Protein AF-A0A1B6KTE9-F1 (afdb_monomer_lite)

Organism: NCBI:txid36148

Radius of gyration: 43.21 Å; chains: 1; bounding box: 85×42×112 Å

Foldseek 3Di:
DVVVVVVVVVVVVVVVVVVVVVVVVVVVVVVVVVVVVVVVVVVVVVVVVVVVVVVVVVVVVVVVVVVVVVVVVVVVVVVVDVVVDPPPPLVVVLVVLVVCCVVVHPVLVSLLVNCVSVVPDPVVSVVSNVVVVVVCVVVVVVD

pLDDT: mean 87.5, std 11.31, range [41.16, 97.19]

Sequence (143 aa):
EDARHQQELAQLTDQWTYQRKELETTSRLAVKAVESGSSSSDMLRRQVQALTLQLTELQSNKCEACDHQRAVARERLRSITSKYSQDCTEMEYLRNILYEYMMGKEPMVLARVLCALVKFDENQTRDIVLKEKQKVTVFGQFL

Secondary structure (DSSP, 8-state):
-HHHHHHHHHHHHHHHHHHHHHHHHHHHHHHHHHHHHHHHHHHHHHHHHHHHHHHHHHHHHHHHHHHHHHHHHHHHHHHHHHHT-TT-HHHHHHHHHHHHHHTTSSHHHHHHHHHHHTT--HHHHHHHHHHHHHHHHHHTT--

InterPro domains:
  IPR000237 GRIP domain [PF01465] (90-128)
  IPR000237 GRIP domain [PS50913] (84-131)
  IPR000237 GRIP domain [SM00755] (87-131)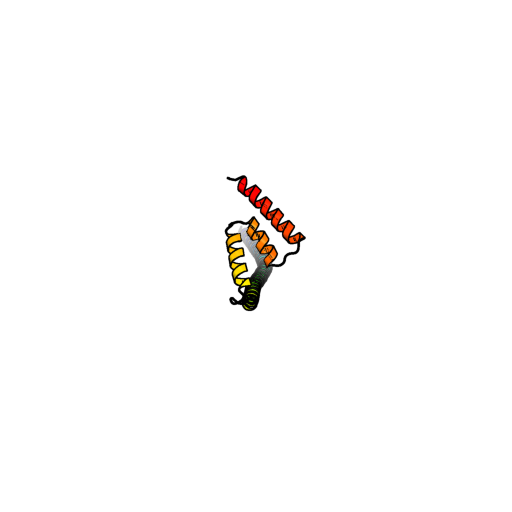

Structure (mmCIF, N/CA/C/O backbone):
data_AF-A0A1B6KTE9-F1
#
_entry.id   AF-A0A1B6KTE9-F1
#
loop_
_atom_site.group_PDB
_atom_site.id
_atom_site.type_symbol
_atom_site.label_atom_id
_atom_site.label_alt_id
_atom_site.label_comp_id
_atom_site.label_asym_id
_atom_site.label_entity_id
_atom_site.label_seq_id
_atom_site.pdbx_PDB_ins_code
_atom_site.Cartn_x
_atom_site.Cartn_y
_atom_site.Cartn_z
_atom_site.occupancy
_atom_site.B_iso_or_equiv
_atom_site.auth_seq_id
_atom_site.auth_comp_id
_atom_site.auth_asym_id
_atom_site.auth_atom_id
_atom_site.pdbx_PDB_model_num
ATOM 1 N N . GLU A 1 1 ? -56.134 11.415 84.400 1.00 62.78 1 GLU A N 1
ATOM 2 C CA . GLU A 1 1 ? -55.305 11.910 83.277 1.00 62.78 1 GLU A CA 1
ATOM 3 C C . GLU A 1 1 ? -54.270 10.869 82.850 1.00 62.78 1 GLU A C 1
ATOM 5 O O . GLU A 1 1 ? -54.106 10.669 81.654 1.00 62.78 1 GLU A O 1
ATOM 10 N N . ASP A 1 2 ? -53.726 10.081 83.785 1.00 74.69 2 ASP A N 1
ATOM 11 C CA . ASP A 1 2 ? -52.780 8.981 83.510 1.00 74.69 2 ASP A CA 1
ATOM 12 C C . ASP A 1 2 ? -53.207 7.956 82.452 1.00 74.69 2 ASP A C 1
ATOM 14 O O . ASP A 1 2 ? -52.400 7.590 81.605 1.00 74.69 2 ASP A O 1
ATOM 18 N N . ALA A 1 3 ? -54.468 7.509 82.441 1.00 79.06 3 ALA A N 1
ATOM 19 C CA . ALA A 1 3 ? -54.921 6.514 81.462 1.00 79.06 3 ALA A CA 1
ATOM 20 C C . ALA A 1 3 ? -54.857 7.027 80.008 1.00 79.06 3 ALA A C 1
ATOM 22 O O . ALA A 1 3 ? -54.590 6.251 79.094 1.00 79.06 3 ALA A O 1
ATOM 23 N N . ARG A 1 4 ? -55.056 8.338 79.789 1.00 80.81 4 ARG A N 1
ATOM 24 C CA . ARG A 1 4 ? -54.924 8.946 78.453 1.00 80.81 4 ARG A CA 1
ATOM 25 C C . ARG A 1 4 ? -53.458 9.080 78.058 1.00 80.81 4 ARG A C 1
ATOM 27 O O . ARG A 1 4 ? -53.102 8.691 76.955 1.00 80.81 4 ARG A O 1
ATOM 34 N N . HIS A 1 5 ? -52.607 9.516 78.985 1.00 82.81 5 HIS A N 1
ATOM 35 C CA . HIS A 1 5 ? -51.160 9.573 78.767 1.00 82.81 5 HIS A CA 1
ATOM 36 C C . HIS A 1 5 ? -50.556 8.193 78.470 1.00 82.81 5 HIS A C 1
ATOM 38 O O . HIS A 1 5 ? -49.735 8.059 77.569 1.00 82.81 5 HIS A O 1
ATOM 44 N N . GLN A 1 6 ? -50.984 7.141 79.172 1.00 84.38 6 GLN A N 1
ATOM 45 C CA . GLN A 1 6 ? -50.552 5.769 78.884 1.00 84.38 6 GLN A CA 1
ATOM 46 C C . GLN A 1 6 ? -51.004 5.299 77.500 1.00 84.38 6 GLN A C 1
ATOM 48 O O . GLN A 1 6 ? -50.242 4.642 76.791 1.00 84.38 6 GLN A O 1
ATOM 53 N N . GLN A 1 7 ? -52.223 5.658 77.096 1.00 89.69 7 GLN A N 1
ATOM 54 C CA . GLN A 1 7 ? -52.739 5.336 75.771 1.00 89.69 7 GLN A CA 1
ATOM 55 C C . GLN A 1 7 ? -51.978 6.078 74.661 1.00 89.69 7 GLN A C 1
ATOM 57 O O . GLN A 1 7 ? -51.676 5.481 73.631 1.00 89.69 7 GLN A O 1
ATOM 62 N N . GLU A 1 8 ? -51.614 7.342 74.876 1.00 90.56 8 GLU A N 1
ATOM 63 C CA . GLU A 1 8 ? -50.778 8.120 73.953 1.00 90.56 8 GLU A CA 1
ATOM 64 C C . GLU A 1 8 ? -49.367 7.531 73.822 1.00 90.56 8 GLU A C 1
ATOM 66 O O . GLU A 1 8 ? -48.862 7.377 72.711 1.00 90.56 8 GLU A O 1
ATOM 71 N N . LEU A 1 9 ? -48.749 7.118 74.934 1.00 89.19 9 LEU A N 1
ATOM 72 C CA . LEU A 1 9 ? -47.447 6.443 74.918 1.00 89.19 9 LEU A CA 1
ATOM 73 C C . LEU A 1 9 ? -47.499 5.105 74.168 1.00 89.19 9 LEU A C 1
ATOM 75 O O . LEU A 1 9 ? -46.582 4.792 73.404 1.00 89.19 9 LEU A O 1
ATOM 79 N N . ALA A 1 10 ? -48.573 4.331 74.346 1.00 91.12 10 ALA A N 1
ATOM 80 C CA . ALA A 1 10 ? -48.780 3.086 73.613 1.00 91.12 10 ALA A CA 1
ATOM 81 C C . ALA A 1 10 ? -48.921 3.341 72.102 1.00 91.12 10 ALA A C 1
ATOM 83 O O . ALA A 1 10 ? -48.234 2.701 71.308 1.00 91.12 10 ALA A O 1
ATOM 84 N N . GLN A 1 11 ? -49.718 4.338 71.704 1.00 93.44 11 GLN A N 1
ATOM 85 C CA . GLN A 1 11 ? -49.886 4.712 70.294 1.00 93.44 11 GLN A CA 1
ATOM 86 C C . GLN A 1 11 ? -48.583 5.200 69.652 1.00 93.44 11 GLN A C 1
ATOM 88 O O . GLN A 1 11 ? -48.276 4.821 68.523 1.00 93.44 11 GLN A O 1
ATOM 93 N N . LEU A 1 12 ? -47.790 6.005 70.365 1.00 93.19 12 LEU A N 1
ATOM 94 C CA . LEU A 1 12 ? -46.484 6.461 69.883 1.00 93.19 12 LEU A CA 1
ATOM 95 C C . LEU A 1 12 ? -45.494 5.300 69.736 1.00 93.19 12 LEU A C 1
ATOM 97 O O . LEU A 1 12 ? -44.718 5.266 68.781 1.00 93.19 12 LEU A O 1
ATOM 101 N N . THR A 1 13 ? -45.544 4.325 70.645 1.00 93.75 13 THR A N 1
ATOM 102 C CA . THR A 1 13 ? -44.711 3.118 70.569 1.00 93.75 13 THR A CA 1
ATOM 103 C C . THR A 1 13 ? -45.089 2.269 69.353 1.00 93.75 13 THR A C 1
ATOM 105 O O . THR A 1 13 ? -44.214 1.851 68.590 1.00 93.75 13 THR A O 1
ATOM 108 N N . ASP A 1 14 ? -46.383 2.074 69.105 1.00 95.12 14 ASP A N 1
ATOM 109 C CA . ASP A 1 14 ? -46.876 1.353 67.927 1.00 95.12 14 ASP A CA 1
ATOM 110 C C . ASP A 1 14 ? -46.526 2.085 66.627 1.00 95.12 14 ASP A C 1
ATOM 112 O O . ASP A 1 14 ? -46.041 1.475 65.672 1.00 95.12 14 ASP A O 1
ATOM 116 N N . GLN A 1 15 ? -46.678 3.410 66.599 1.00 94.88 15 GLN A N 1
ATOM 117 C CA . GLN A 1 15 ? -46.324 4.214 65.433 1.00 94.88 15 GLN A CA 1
ATOM 118 C C . GLN A 1 15 ? -44.822 4.146 65.133 1.00 94.88 15 GLN A C 1
ATOM 120 O O . GLN A 1 15 ? -44.420 3.973 63.982 1.00 94.88 15 GLN A O 1
ATOM 125 N N . TRP A 1 16 ? -43.981 4.235 66.161 1.00 92.94 16 TRP A N 1
ATOM 126 C CA . TRP A 1 16 ? -42.535 4.160 66.001 1.00 92.94 16 TRP A CA 1
ATOM 127 C C . TRP A 1 16 ? -42.062 2.761 65.583 1.00 92.94 16 TRP A C 1
ATOM 129 O O . TRP A 1 16 ? -41.186 2.631 64.725 1.00 92.94 16 TRP A O 1
ATOM 139 N N . THR A 1 17 ? -42.662 1.698 66.128 1.00 93.81 17 THR A N 1
ATOM 140 C CA . THR A 1 17 ? -42.349 0.324 65.700 1.00 93.81 17 THR A CA 1
ATOM 141 C C . THR A 1 17 ? -42.810 0.050 64.270 1.00 93.81 17 THR A C 1
ATOM 143 O O . THR A 1 17 ? -42.090 -0.616 63.521 1.00 93.81 17 THR A O 1
ATOM 146 N N . TYR A 1 18 ? -43.956 0.600 63.863 1.00 96.19 18 TYR A N 1
ATOM 147 C CA . TYR A 1 18 ? -44.433 0.545 62.484 1.00 96.19 18 TYR A CA 1
ATOM 148 C C . TYR A 1 18 ? -43.466 1.254 61.532 1.00 96.19 18 TYR A C 1
ATOM 150 O O . TYR A 1 18 ? -42.992 0.649 60.571 1.00 96.19 18 TYR A O 1
ATOM 158 N N . GLN A 1 19 ? -43.095 2.500 61.842 1.00 94.81 19 GLN A N 1
ATOM 159 C CA . GLN A 1 19 ? -42.148 3.272 61.034 1.00 94.81 19 GLN A CA 1
ATOM 160 C C . GLN A 1 19 ? -40.794 2.575 60.90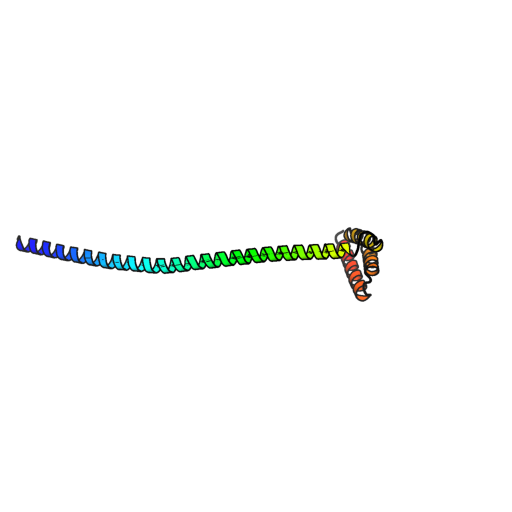9 1.00 94.81 19 GLN A C 1
ATOM 162 O O . GLN A 1 19 ? -40.227 2.522 59.822 1.00 94.81 19 GLN A O 1
ATOM 167 N N . ARG A 1 20 ? -40.287 1.988 61.997 1.00 94.94 20 ARG A N 1
ATOM 168 C CA . ARG A 1 20 ? -39.039 1.221 61.969 1.00 94.94 20 ARG A CA 1
ATOM 169 C C . ARG A 1 20 ? -39.121 0.029 61.016 1.00 94.94 20 ARG A C 1
ATOM 171 O O . ARG A 1 20 ? -38.197 -0.161 60.230 1.00 94.94 20 ARG A O 1
ATOM 178 N N . LYS A 1 21 ? -40.208 -0.750 61.068 1.00 95.31 21 LYS A N 1
ATOM 179 C CA . LYS A 1 21 ? -40.411 -1.889 60.157 1.00 95.31 21 LYS A CA 1
ATOM 180 C C . LYS A 1 21 ? -40.498 -1.431 58.703 1.00 95.31 21 LYS A C 1
ATOM 182 O O . LYS A 1 21 ? -39.878 -2.044 57.840 1.00 95.31 21 LYS A O 1
ATOM 187 N N . GLU A 1 22 ? -41.203 -0.337 58.432 1.00 94.25 22 GLU A N 1
ATOM 188 C CA . GLU A 1 22 ? -41.312 0.218 57.080 1.00 94.25 22 GLU A CA 1
ATOM 189 C C . GLU A 1 22 ? -39.942 0.674 56.545 1.00 94.25 22 GLU A C 1
ATOM 191 O O . GLU A 1 22 ? -39.537 0.299 55.442 1.00 94.25 22 GLU A O 1
ATOM 196 N N . LEU A 1 23 ? -39.161 1.395 57.357 1.00 94.19 23 LEU A N 1
ATOM 197 C CA . LEU A 1 23 ? -37.787 1.773 57.008 1.00 94.19 23 LEU A CA 1
ATOM 198 C C . LEU A 1 23 ? -36.890 0.553 56.759 1.00 94.19 23 LEU A C 1
ATOM 200 O O . LEU A 1 23 ? -36.073 0.553 55.840 1.00 94.19 23 LEU A O 1
ATOM 204 N N . GLU A 1 24 ? -37.041 -0.505 57.550 1.00 95.56 24 GLU A N 1
ATOM 205 C CA . GLU A 1 24 ? -36.260 -1.729 57.386 1.00 95.56 24 GLU A CA 1
ATOM 206 C C . GLU A 1 24 ? -36.629 -2.469 56.088 1.00 95.56 24 GLU A C 1
ATOM 208 O O . GLU A 1 24 ? -35.749 -2.928 55.356 1.00 95.56 24 GLU A O 1
ATOM 213 N N . THR A 1 25 ? -37.920 -2.521 55.737 1.00 94.19 25 THR A N 1
ATOM 214 C CA . THR A 1 25 ? -38.374 -3.126 54.472 1.00 94.19 25 THR A CA 1
ATOM 215 C C . THR A 1 25 ? -37.913 -2.341 53.245 1.00 94.19 25 THR A C 1
ATOM 217 O O . THR A 1 25 ? -37.406 -2.945 52.295 1.00 94.19 25 THR A O 1
ATOM 220 N N . THR A 1 26 ? -38.021 -1.011 53.274 1.00 93.44 26 THR A N 1
ATOM 221 C CA . THR A 1 26 ? -37.573 -0.132 52.182 1.00 93.44 26 THR A CA 1
ATOM 222 C C . THR A 1 26 ? -36.055 -0.184 52.006 1.00 93.44 26 THR A C 1
ATOM 224 O O . THR A 1 26 ? -35.580 -0.361 50.882 1.00 93.44 26 THR A O 1
ATOM 227 N N . SER A 1 27 ? -35.289 -0.152 53.103 1.00 94.25 27 SER A N 1
ATOM 228 C CA . SER A 1 27 ? -33.831 -0.335 53.090 1.00 94.25 27 SER A CA 1
ATOM 229 C C . SER A 1 27 ? -33.431 -1.678 52.465 1.00 94.25 27 SER A C 1
ATOM 231 O O . SER A 1 27 ? -32.595 -1.727 51.560 1.00 94.25 27 SER A O 1
ATOM 233 N N . ARG A 1 28 ? -34.098 -2.776 52.851 1.00 94.75 28 ARG A N 1
ATOM 234 C CA . ARG A 1 28 ? -33.822 -4.113 52.301 1.00 94.75 28 ARG A CA 1
ATOM 235 C C . ARG A 1 28 ? -34.094 -4.206 50.797 1.00 94.75 28 ARG A C 1
ATOM 237 O O . ARG A 1 28 ? -33.342 -4.861 50.076 1.00 94.75 28 ARG A O 1
ATOM 244 N N . LEU A 1 29 ? -35.162 -3.570 50.313 1.00 91.94 29 LEU A N 1
ATOM 245 C CA . LEU A 1 29 ? -35.475 -3.520 48.880 1.00 91.94 29 LEU A CA 1
ATOM 246 C C . LEU A 1 29 ? -34.428 -2.715 48.100 1.00 91.94 29 LEU A C 1
ATOM 248 O O . LEU A 1 29 ? -34.005 -3.157 47.030 1.00 91.94 29 LEU A O 1
ATOM 252 N N . ALA A 1 30 ? -33.967 -1.588 48.651 1.00 92.38 30 ALA A N 1
ATOM 253 C CA . ALA A 1 30 ? -32.915 -0.774 48.046 1.00 92.38 30 ALA A CA 1
ATOM 254 C C . ALA A 1 30 ? -31.584 -1.541 47.934 1.00 92.38 30 ALA A C 1
ATOM 256 O O . ALA A 1 30 ? -30.971 -1.539 46.866 1.00 92.38 30 ALA A O 1
ATOM 257 N N . VAL A 1 31 ? -31.180 -2.267 48.987 1.00 92.38 31 VAL A N 1
ATOM 258 C CA . VAL A 1 31 ? -29.976 -3.122 48.968 1.00 92.38 31 VAL A CA 1
ATOM 259 C C . VAL A 1 31 ? -30.075 -4.183 47.871 1.00 92.38 31 VAL A C 1
ATOM 261 O O . VAL A 1 31 ? -29.186 -4.282 47.026 1.00 92.38 31 VAL A O 1
ATOM 264 N N . LYS A 1 32 ? -31.197 -4.910 47.799 1.00 90.25 32 LYS A N 1
ATOM 265 C CA . LYS A 1 32 ? -31.397 -5.963 46.792 1.00 90.25 32 LYS A CA 1
ATOM 266 C C . LYS A 1 32 ? -31.379 -5.423 45.354 1.00 90.25 32 LYS A C 1
ATOM 268 O O . LYS A 1 32 ? -30.886 -6.095 44.443 1.00 90.25 32 LYS A O 1
ATOM 273 N N . ALA A 1 33 ? -31.906 -4.216 45.136 1.00 89.94 33 ALA A N 1
ATOM 274 C CA . ALA A 1 33 ? -31.863 -3.548 43.837 1.00 89.94 33 ALA A CA 1
ATOM 275 C C . ALA A 1 33 ? -30.426 -3.171 43.433 1.00 89.94 33 ALA A C 1
ATOM 277 O O . ALA A 1 33 ? -30.026 -3.417 42.292 1.00 89.94 33 ALA A O 1
ATOM 278 N N . VAL A 1 34 ? -29.633 -2.643 44.372 1.00 89.38 34 VAL A N 1
ATOM 279 C CA . VAL A 1 34 ? -28.218 -2.303 44.148 1.00 89.38 34 VAL A CA 1
ATOM 280 C C . VAL A 1 34 ? -27.382 -3.549 43.853 1.00 89.38 34 VAL A C 1
ATOM 282 O O . VAL A 1 34 ? -26.623 -3.548 42.888 1.00 89.38 34 VAL A O 1
ATOM 285 N N . GLU A 1 35 ? -27.549 -4.632 44.613 1.00 88.06 35 GLU A N 1
ATOM 286 C CA . GLU A 1 35 ? -26.818 -5.893 44.402 1.00 88.06 35 GLU A CA 1
ATOM 287 C C . GLU A 1 35 ? -27.109 -6.513 43.025 1.00 88.06 35 GLU A C 1
ATOM 289 O O . GLU A 1 35 ? -26.200 -6.970 42.319 1.00 88.06 35 GLU A O 1
ATOM 294 N N . SER A 1 36 ? -28.377 -6.470 42.607 1.00 85.62 36 SER A N 1
ATOM 295 C CA . SER A 1 36 ? -28.808 -6.960 41.292 1.00 85.62 36 SER A CA 1
ATOM 296 C C . SER A 1 36 ? -28.218 -6.112 40.155 1.00 85.62 36 SER A C 1
ATOM 298 O O . SER A 1 36 ? -27.714 -6.655 39.169 1.00 85.62 36 SER A O 1
ATOM 300 N N . GLY A 1 37 ? -28.218 -4.781 40.308 1.00 88.62 37 GLY A N 1
ATOM 301 C CA . GLY A 1 37 ? -27.598 -3.853 39.358 1.00 88.62 37 GLY A CA 1
ATOM 302 C C . GLY A 1 37 ? -26.074 -3.997 39.286 1.00 88.62 37 GLY A C 1
ATOM 303 O O . GLY A 1 37 ? -25.509 -4.003 38.190 1.00 88.62 37 GLY A O 1
ATOM 304 N N . SER A 1 38 ? -25.414 -4.184 40.435 1.00 87.44 38 SER A N 1
ATOM 305 C CA . SER A 1 38 ? -23.965 -4.407 40.517 1.00 87.44 38 SER A CA 1
ATOM 306 C C . SER A 1 38 ? -23.568 -5.661 39.752 1.00 87.44 38 SER A C 1
ATOM 308 O O . SER A 1 38 ? -22.696 -5.596 38.895 1.00 87.44 38 SER A O 1
ATOM 310 N N . SER A 1 39 ? -24.282 -6.771 39.955 1.00 87.69 39 SER A N 1
ATOM 311 C CA . SER A 1 39 ? -23.983 -8.042 39.287 1.00 87.69 39 SER A CA 1
ATOM 312 C C . SER A 1 39 ? -24.026 -7.929 37.756 1.00 87.69 39 SER A C 1
ATOM 314 O O . SER A 1 39 ? -23.131 -8.427 37.069 1.00 87.69 39 SER A O 1
ATOM 316 N N . SER A 1 40 ? -25.023 -7.226 37.203 1.00 91.00 40 SER A N 1
ATOM 317 C CA . SER A 1 40 ? -25.114 -6.985 35.754 1.00 91.00 40 SER A CA 1
ATOM 318 C C . SER A 1 40 ? -24.008 -6.056 35.244 1.00 91.00 40 SER A C 1
ATOM 320 O O . SER A 1 40 ? -23.433 -6.302 34.182 1.00 91.00 40 SER A O 1
ATOM 322 N N . SER A 1 41 ? -23.694 -4.996 35.994 1.00 92.50 41 SER A N 1
ATOM 323 C CA . SER A 1 41 ? -22.593 -4.073 35.689 1.00 92.50 41 SER A CA 1
ATOM 324 C C . SER A 1 41 ? -21.242 -4.796 35.691 1.00 92.50 41 SER A C 1
ATOM 326 O O . SER A 1 41 ? -20.433 -4.621 34.779 1.00 92.50 41 SER A O 1
ATOM 328 N N . ASP A 1 42 ? -21.023 -5.687 36.658 1.00 92.25 42 ASP A N 1
ATOM 329 C CA . ASP A 1 42 ? -19.802 -6.477 36.784 1.00 92.25 42 ASP A CA 1
ATOM 330 C C . ASP A 1 42 ? -19.658 -7.490 35.644 1.00 92.25 42 ASP A C 1
ATOM 332 O O . ASP A 1 42 ? -18.552 -7.712 35.148 1.00 92.25 42 ASP A O 1
ATOM 336 N N . MET A 1 43 ? -20.756 -8.097 35.182 1.00 91.50 43 MET A N 1
ATOM 337 C CA . MET A 1 43 ? -20.725 -8.953 33.989 1.00 91.50 43 MET A CA 1
ATOM 338 C C . MET A 1 43 ? -20.356 -8.167 32.728 1.00 91.50 43 MET A C 1
ATOM 340 O O . MET A 1 43 ? -19.475 -8.601 31.984 1.00 91.50 43 MET A O 1
ATOM 344 N N . LEU A 1 44 ? -20.946 -6.985 32.523 1.00 94.44 44 LEU A N 1
ATOM 345 C CA . LEU A 1 44 ? -20.598 -6.113 31.397 1.00 94.44 44 LEU A CA 1
ATOM 346 C C . LEU A 1 44 ? -19.129 -5.679 31.450 1.00 94.44 44 LEU A C 1
ATOM 348 O O . LEU A 1 44 ? -18.434 -5.745 30.438 1.00 94.44 44 LEU A O 1
ATOM 352 N N . ARG A 1 45 ? -18.620 -5.307 32.631 1.00 95.06 45 ARG A N 1
ATOM 353 C CA . ARG A 1 45 ? -17.203 -4.952 32.831 1.00 95.06 45 ARG A CA 1
ATOM 354 C C . ARG A 1 45 ? -16.267 -6.100 32.459 1.00 95.06 45 ARG A C 1
ATOM 356 O O . ARG A 1 45 ? -15.293 -5.870 31.743 1.00 95.06 45 ARG A O 1
ATOM 363 N N . ARG A 1 46 ? -16.577 -7.328 32.891 1.00 95.44 46 ARG A N 1
ATOM 364 C CA . ARG A 1 46 ? -15.801 -8.527 32.523 1.00 95.44 46 ARG A CA 1
ATOM 365 C C . ARG A 1 46 ? -15.834 -8.780 31.019 1.00 95.44 46 ARG A C 1
ATOM 367 O O . ARG A 1 46 ? -14.800 -9.090 30.435 1.00 95.44 46 ARG A O 1
ATOM 374 N N . GLN A 1 47 ? -16.991 -8.608 30.381 1.00 97.19 47 GLN A N 1
ATOM 375 C CA . GLN A 1 47 ? -17.120 -8.815 28.941 1.00 97.19 47 GLN A CA 1
ATOM 376 C C . GLN A 1 47 ? -16.361 -7.757 28.131 1.00 97.19 47 GLN A C 1
ATOM 378 O O . GLN A 1 47 ? -15.663 -8.103 27.181 1.00 97.19 47 GLN A O 1
ATOM 383 N N . VAL A 1 48 ? -16.424 -6.487 28.540 1.00 97.12 48 VAL A N 1
ATOM 384 C CA . VAL A 1 48 ? -15.634 -5.406 27.932 1.00 97.12 48 VAL A CA 1
ATOM 385 C C . VAL A 1 48 ? -14.137 -5.672 28.091 1.00 97.12 48 VAL A C 1
ATOM 387 O O . VAL A 1 48 ? -13.394 -5.518 27.123 1.00 97.12 48 VAL A O 1
ATOM 390 N N . GLN A 1 49 ? -13.683 -6.129 29.263 1.00 96.56 49 GLN A N 1
ATOM 391 C CA . GLN A 1 49 ? -12.284 -6.530 29.457 1.00 96.56 49 GLN A CA 1
ATOM 392 C C . GLN A 1 49 ? -11.881 -7.683 28.533 1.00 96.56 49 GLN A C 1
ATOM 394 O O . GLN A 1 49 ? -10.847 -7.593 27.876 1.00 96.56 49 GLN A O 1
ATOM 399 N N . ALA A 1 50 ? -12.702 -8.730 28.434 1.00 97.06 50 ALA A N 1
ATOM 400 C CA . ALA A 1 50 ? -12.420 -9.870 27.566 1.00 97.06 50 ALA A CA 1
ATOM 401 C C . ALA A 1 50 ? -12.311 -9.457 26.088 1.00 97.06 50 ALA A C 1
ATOM 403 O O . ALA A 1 50 ? -11.349 -9.822 25.415 1.00 97.06 50 ALA A O 1
ATOM 404 N N . LEU A 1 51 ? -13.249 -8.640 25.597 1.00 97.19 51 LEU A N 1
ATOM 405 C CA . LEU A 1 51 ? -13.213 -8.115 24.228 1.00 97.19 51 LEU A CA 1
ATOM 406 C C . LEU A 1 51 ? -12.010 -7.194 23.993 1.00 97.19 51 LEU A C 1
ATOM 408 O O . LEU A 1 51 ? -11.410 -7.228 22.922 1.00 97.19 51 LEU A O 1
ATOM 412 N N . THR A 1 52 ? -11.627 -6.401 24.996 1.00 95.88 52 THR A N 1
ATOM 413 C CA . THR A 1 52 ? -10.434 -5.546 24.919 1.00 95.88 52 THR A CA 1
ATOM 414 C C . THR A 1 52 ? -9.176 -6.394 24.744 1.00 95.88 52 THR A C 1
ATOM 416 O O . THR A 1 52 ? -8.377 -6.109 23.856 1.00 95.88 52 THR A O 1
ATOM 419 N N . LEU A 1 53 ? -9.029 -7.473 25.522 1.00 96.75 53 LEU A N 1
ATOM 420 C CA . LEU A 1 53 ? -7.900 -8.398 25.392 1.00 96.75 53 LEU A CA 1
ATOM 421 C C . LEU A 1 53 ? -7.864 -9.064 24.007 1.00 96.75 53 LEU A C 1
ATOM 423 O O . LEU A 1 53 ? -6.819 -9.061 23.357 1.00 96.75 53 LEU A O 1
ATOM 427 N N . GLN A 1 54 ? -9.007 -9.540 23.504 1.00 96.25 54 GLN A N 1
ATOM 428 C CA . GLN A 1 54 ? -9.095 -10.127 22.160 1.00 96.25 54 GLN A CA 1
ATOM 429 C C . GLN A 1 54 ? -8.696 -9.137 21.057 1.00 96.25 54 GLN A C 1
ATOM 431 O O . GLN A 1 54 ? -7.981 -9.499 20.123 1.00 96.25 54 GLN A O 1
ATOM 436 N N . LEU A 1 55 ? -9.120 -7.873 21.161 1.00 95.06 55 LEU A N 1
ATOM 437 C CA . LEU A 1 55 ? -8.713 -6.839 20.209 1.00 95.06 55 LEU A CA 1
ATOM 438 C C . LEU A 1 55 ? -7.207 -6.575 20.268 1.00 95.06 55 LEU A C 1
ATOM 440 O O . LEU A 1 55 ? -6.584 -6.450 19.214 1.00 95.06 55 LEU A O 1
ATOM 444 N N . THR A 1 56 ? -6.612 -6.529 21.464 1.00 93.31 56 THR A N 1
ATOM 445 C CA . THR A 1 56 ? -5.158 -6.346 21.597 1.00 93.31 56 THR A CA 1
ATOM 446 C C . THR A 1 56 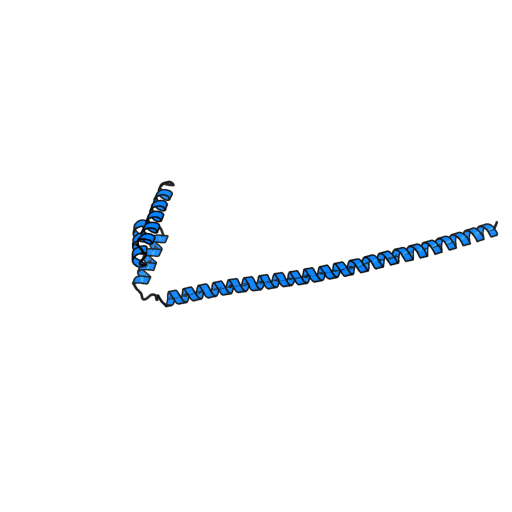? -4.369 -7.516 21.010 1.00 93.31 56 THR A C 1
ATOM 448 O O . THR A 1 56 ? -3.370 -7.295 20.327 1.00 93.31 56 THR A O 1
ATOM 451 N N . GLU A 1 57 ? -4.847 -8.749 21.184 1.00 94.00 57 GLU A N 1
ATOM 452 C CA . GLU A 1 57 ? -4.226 -9.948 20.613 1.00 94.00 57 GLU A CA 1
ATOM 453 C C . GLU A 1 57 ? -4.298 -9.941 19.079 1.00 94.00 57 GLU A C 1
ATOM 455 O O . GLU A 1 57 ? -3.283 -10.102 18.401 1.00 94.00 57 GLU A O 1
ATOM 460 N N . LEU A 1 58 ? -5.472 -9.649 18.509 1.00 92.94 58 LEU A N 1
ATOM 461 C CA . LEU A 1 58 ? -5.626 -9.522 17.056 1.00 92.94 58 LEU A CA 1
ATOM 462 C C . LEU A 1 58 ? -4.767 -8.391 16.475 1.00 92.94 58 LEU A C 1
ATOM 464 O O . LEU A 1 58 ? -4.212 -8.534 15.382 1.00 92.94 58 LEU A O 1
ATOM 468 N N . GLN A 1 59 ? -4.632 -7.271 17.190 1.00 91.38 59 GLN A N 1
ATOM 469 C CA . GLN A 1 59 ? -3.735 -6.185 16.794 1.00 91.38 59 GLN A CA 1
ATOM 470 C C . GLN A 1 59 ? -2.262 -6.615 16.815 1.00 91.38 59 GLN A C 1
ATOM 472 O O . GLN A 1 59 ? -1.533 -6.274 15.880 1.00 91.38 59 GLN A O 1
ATOM 477 N N . SER A 1 60 ? -1.840 -7.395 17.815 1.00 89.88 60 SER A N 1
ATOM 478 C CA . SER A 1 60 ? -0.490 -7.970 17.885 1.00 89.88 60 SER A CA 1
ATOM 479 C C . SER A 1 60 ? -0.221 -8.903 16.704 1.00 89.88 60 SER A C 1
ATOM 481 O O . SER A 1 60 ? 0.726 -8.691 15.947 1.00 89.88 60 SER A O 1
ATOM 483 N N . ASN A 1 61 ? -1.129 -9.851 16.457 1.00 89.19 61 ASN A N 1
ATOM 484 C CA . ASN A 1 61 ? -1.015 -10.818 15.362 1.00 89.19 61 ASN A CA 1
ATOM 485 C C . ASN A 1 61 ? -0.945 -10.125 13.988 1.00 89.19 61 ASN A C 1
ATOM 487 O O . ASN A 1 61 ? -0.197 -10.536 13.100 1.00 89.19 61 ASN A O 1
ATOM 491 N N . LYS A 1 62 ? -1.689 -9.024 13.805 1.00 89.62 62 LYS A N 1
ATOM 492 C CA . LYS A 1 62 ? -1.607 -8.194 12.593 1.00 89.62 62 LYS A CA 1
ATOM 493 C C . LYS A 1 62 ? -0.232 -7.531 12.433 1.00 89.62 62 LYS A C 1
ATOM 495 O O . LYS A 1 62 ? 0.248 -7.408 11.304 1.00 89.62 62 LYS A O 1
ATOM 500 N N . CYS A 1 63 ? 0.381 -7.080 13.527 1.00 84.81 63 CYS A N 1
ATOM 501 C CA . CYS A 1 63 ? 1.718 -6.486 13.510 1.00 84.81 63 CYS A CA 1
ATOM 502 C C . CYS A 1 63 ? 2.765 -7.524 13.090 1.00 84.81 63 CYS A C 1
ATOM 504 O O . CYS A 1 63 ? 3.512 -7.299 12.137 1.00 84.81 63 CYS A O 1
ATOM 506 N N . GLU A 1 64 ? 2.721 -8.706 13.709 1.00 87.88 64 GLU A N 1
ATOM 507 C CA . GLU A 1 64 ? 3.600 -9.823 13.363 1.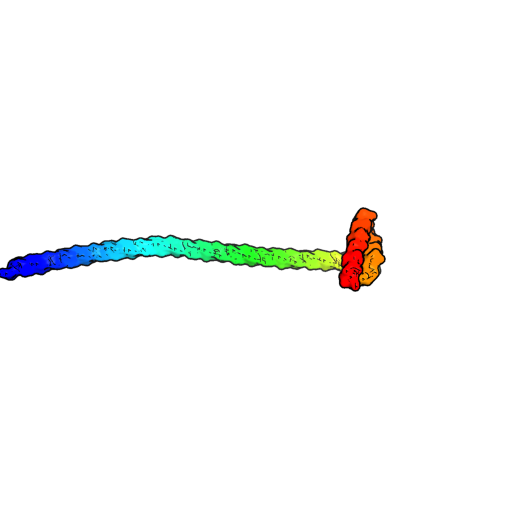00 87.88 64 GLU A CA 1
ATOM 508 C C . GLU A 1 64 ? 3.462 -10.202 11.887 1.00 87.88 64 GLU A C 1
ATOM 510 O O . GLU A 1 64 ? 4.465 -10.333 11.188 1.00 87.88 64 GLU A O 1
ATOM 515 N N . ALA A 1 65 ? 2.237 -10.306 11.363 1.00 88.69 65 ALA A N 1
ATOM 516 C CA . ALA A 1 65 ? 2.011 -10.601 9.949 1.00 88.69 65 ALA A CA 1
ATOM 517 C C . ALA A 1 65 ? 2.632 -9.546 9.010 1.00 88.69 65 ALA A C 1
ATOM 519 O O . ALA A 1 65 ? 3.202 -9.895 7.972 1.00 88.69 65 ALA A O 1
ATOM 520 N N . CYS A 1 66 ? 2.570 -8.261 9.376 1.00 86.50 66 CYS A N 1
ATOM 521 C CA . CYS A 1 66 ? 3.203 -7.179 8.618 1.00 86.50 66 CYS A CA 1
ATOM 522 C C . CYS A 1 66 ? 4.733 -7.333 8.580 1.00 86.50 66 CYS A C 1
ATOM 524 O O . CYS A 1 66 ? 5.350 -7.205 7.515 1.00 86.50 66 CYS A O 1
ATOM 526 N N . ASP A 1 67 ? 5.342 -7.665 9.719 1.00 84.06 67 ASP A N 1
ATOM 527 C CA . ASP A 1 67 ? 6.785 -7.879 9.821 1.00 84.06 67 ASP A CA 1
ATOM 528 C C . ASP A 1 67 ? 7.241 -9.118 9.046 1.00 84.06 67 ASP A C 1
ATOM 530 O O . ASP A 1 67 ? 8.226 -9.049 8.302 1.00 84.06 67 ASP A O 1
ATOM 534 N N . HIS A 1 68 ? 6.479 -10.214 9.110 1.00 88.31 68 HIS A N 1
ATOM 535 C CA . HIS A 1 68 ? 6.717 -11.402 8.287 1.00 88.31 68 HIS A CA 1
ATOM 536 C C . HIS A 1 68 ? 6.651 -11.063 6.795 1.00 88.31 68 HIS A C 1
ATOM 538 O O . HIS A 1 68 ? 7.542 -11.437 6.029 1.00 88.31 68 HIS A O 1
ATOM 544 N N . GLN A 1 69 ? 5.645 -10.298 6.364 1.00 89.25 69 GLN A N 1
ATOM 545 C CA . GLN A 1 69 ? 5.508 -9.906 4.963 1.00 89.25 69 GLN A CA 1
ATOM 546 C C . GLN A 1 69 ? 6.668 -9.017 4.495 1.00 89.25 69 GLN A C 1
ATOM 548 O O . GLN A 1 69 ? 7.169 -9.180 3.377 1.00 89.25 69 GLN A O 1
ATOM 553 N N . ARG A 1 70 ? 7.160 -8.127 5.364 1.00 88.94 70 ARG A N 1
ATOM 554 C CA . ARG A 1 70 ? 8.349 -7.308 5.099 1.00 88.94 70 ARG A CA 1
ATOM 555 C C . ARG A 1 70 ? 9.623 -8.155 5.015 1.00 88.94 70 ARG A C 1
ATOM 557 O O . ARG A 1 70 ? 10.442 -7.916 4.127 1.00 88.94 70 ARG A O 1
ATOM 564 N N . ALA A 1 71 ? 9.789 -9.145 5.890 1.00 88.25 71 ALA A N 1
ATOM 565 C CA . ALA A 1 71 ? 10.920 -10.071 5.855 1.00 88.25 71 ALA A CA 1
ATOM 566 C C . ALA A 1 71 ? 10.920 -10.920 4.572 1.00 88.25 71 ALA A C 1
ATOM 568 O O . ALA A 1 71 ? 11.942 -11.006 3.889 1.00 88.25 71 ALA A O 1
ATOM 569 N N . VAL A 1 72 ? 9.760 -11.453 4.174 1.00 89.00 72 VAL A N 1
ATOM 570 C CA . VAL A 1 72 ? 9.600 -12.206 2.919 1.00 89.00 72 VAL A CA 1
ATOM 571 C C . VAL A 1 72 ? 9.906 -11.333 1.699 1.00 89.00 72 VAL A C 1
ATOM 573 O O . VAL A 1 72 ? 10.598 -11.782 0.786 1.00 89.00 72 VAL A O 1
ATOM 576 N N . ALA A 1 73 ? 9.439 -10.079 1.668 1.00 87.31 73 ALA A N 1
ATOM 577 C CA . ALA A 1 73 ? 9.751 -9.151 0.579 1.00 87.31 73 ALA A CA 1
ATOM 578 C C . ALA A 1 73 ? 11.261 -8.871 0.469 1.00 87.31 73 ALA A C 1
ATOM 580 O O . ALA A 1 73 ? 11.809 -8.863 -0.636 1.00 87.31 73 ALA A O 1
ATOM 581 N N . ARG A 1 74 ? 11.946 -8.703 1.608 1.00 82.56 74 ARG A N 1
ATOM 582 C CA . ARG A 1 74 ? 13.406 -8.533 1.658 1.00 82.56 74 ARG A CA 1
ATOM 583 C C . ARG A 1 74 ? 14.146 -9.765 1.151 1.00 82.56 74 ARG A C 1
ATOM 585 O O . ARG A 1 74 ? 15.064 -9.617 0.350 1.00 82.56 74 ARG A O 1
ATOM 592 N N . GLU A 1 75 ? 13.735 -10.963 1.556 1.00 83.81 75 GLU A N 1
ATOM 593 C CA . GLU A 1 75 ? 14.385 -12.195 1.097 1.00 83.81 75 GLU A CA 1
ATOM 594 C C . GLU A 1 75 ? 14.161 -12.437 -0.400 1.00 83.81 75 GLU A C 1
ATOM 596 O O . GLU A 1 75 ? 15.086 -12.828 -1.110 1.00 83.81 75 GLU A O 1
ATOM 601 N N . ARG A 1 76 ? 12.968 -12.119 -0.921 1.00 83.00 76 ARG A N 1
ATOM 602 C CA . ARG A 1 76 ? 12.709 -12.141 -2.370 1.00 83.00 76 ARG A CA 1
ATOM 603 C C . ARG A 1 76 ? 13.637 -11.192 -3.120 1.00 83.00 76 ARG A C 1
ATOM 605 O O . ARG A 1 76 ? 14.211 -11.593 -4.128 1.00 83.00 76 ARG A O 1
ATOM 612 N N . LEU A 1 77 ? 13.817 -9.969 -2.617 1.00 78.88 77 LEU A N 1
ATOM 613 C CA . LEU A 1 77 ? 14.743 -9.009 -3.213 1.00 78.88 77 LEU A CA 1
ATOM 614 C C . LEU A 1 77 ? 16.186 -9.523 -3.155 1.00 78.88 77 LEU A C 1
ATOM 616 O O . LEU A 1 77 ? 16.877 -9.488 -4.166 1.00 78.88 77 LEU A O 1
ATOM 620 N N . ARG A 1 78 ? 16.619 -10.077 -2.016 1.00 79.62 78 ARG A N 1
ATOM 621 C CA . ARG A 1 78 ? 17.953 -10.677 -1.860 1.00 79.62 78 ARG A CA 1
ATOM 622 C C . ARG A 1 78 ? 18.180 -11.828 -2.839 1.00 79.62 78 ARG A C 1
ATOM 624 O O . ARG A 1 78 ? 19.231 -11.887 -3.468 1.00 79.62 78 ARG A O 1
ATOM 631 N N . SER A 1 79 ? 17.190 -12.703 -3.009 1.00 79.12 79 SER A N 1
ATOM 632 C CA . SER A 1 79 ? 17.237 -13.810 -3.968 1.00 79.12 79 SER A CA 1
ATOM 633 C C . SER A 1 79 ? 17.344 -13.311 -5.410 1.00 79.12 79 SER A C 1
ATOM 635 O O . SER A 1 79 ? 18.152 -13.829 -6.175 1.00 79.12 79 SER A O 1
ATOM 637 N N . ILE A 1 80 ? 16.579 -12.280 -5.782 1.00 74.19 80 ILE A N 1
ATOM 638 C CA . ILE A 1 80 ? 16.667 -11.646 -7.105 1.00 74.19 80 ILE A CA 1
ATOM 639 C C . ILE A 1 80 ? 18.061 -11.042 -7.306 1.00 74.19 80 ILE A C 1
ATOM 641 O O . ILE A 1 80 ? 18.727 -11.375 -8.279 1.00 74.19 80 ILE A O 1
ATOM 645 N N . THR A 1 81 ? 18.545 -10.232 -6.364 1.00 71.31 81 THR A N 1
ATOM 646 C CA . THR A 1 81 ? 19.874 -9.608 -6.443 1.00 71.31 81 THR A CA 1
ATOM 647 C C . THR A 1 81 ? 20.995 -10.646 -6.515 1.00 71.31 81 THR A C 1
ATOM 649 O O . THR A 1 81 ? 21.940 -10.472 -7.273 1.00 71.31 81 THR A O 1
ATOM 652 N N . SER A 1 82 ? 20.876 -11.755 -5.781 1.00 71.62 82 SER A N 1
ATOM 653 C CA . SER A 1 82 ? 21.833 -12.863 -5.849 1.00 71.62 82 SER A CA 1
ATOM 654 C C . SER A 1 82 ? 21.814 -13.575 -7.204 1.00 71.62 82 SER A C 1
ATOM 656 O O . SER A 1 82 ? 22.873 -13.972 -7.683 1.00 71.62 82 SER A O 1
ATOM 658 N N . LYS A 1 83 ? 20.640 -13.738 -7.830 1.00 65.56 83 LYS A N 1
ATOM 659 C CA . LYS A 1 83 ? 20.516 -14.336 -9.172 1.00 65.56 83 LYS A CA 1
ATOM 660 C C . LYS A 1 83 ? 21.125 -13.455 -10.259 1.00 65.56 83 LYS A C 1
ATOM 662 O O . LYS A 1 83 ? 21.650 -13.979 -11.233 1.00 65.56 83 LYS A O 1
ATOM 667 N N . TYR A 1 84 ? 21.075 -12.141 -10.078 1.00 63.16 84 TYR A N 1
ATOM 668 C CA . TYR A 1 84 ? 21.661 -11.159 -10.984 1.00 63.16 84 TYR A CA 1
ATOM 669 C C . TYR A 1 84 ? 22.929 -10.543 -10.378 1.00 63.16 84 TYR A C 1
ATOM 671 O O . TYR A 1 84 ? 23.030 -9.321 -10.245 1.00 63.16 84 TYR A O 1
ATOM 679 N N . SER A 1 85 ? 23.858 -11.417 -9.967 1.00 61.94 85 SER A N 1
ATOM 680 C CA . SER A 1 85 ? 25.119 -11.079 -9.292 1.00 61.94 85 SER A CA 1
ATOM 681 C C . SER A 1 85 ? 25.843 -9.880 -9.919 1.00 61.94 85 SER A C 1
ATOM 683 O O . SER A 1 85 ? 25.695 -9.566 -11.103 1.00 61.94 85 SER A O 1
ATOM 685 N N . GLN A 1 86 ? 26.676 -9.233 -9.104 1.00 58.12 86 GLN A N 1
ATOM 686 C CA . GLN A 1 86 ? 27.495 -8.067 -9.446 1.00 58.12 86 GLN A CA 1
ATOM 687 C C . GLN A 1 86 ? 28.382 -8.271 -10.689 1.00 58.12 86 GLN A C 1
ATOM 689 O O . GLN A 1 86 ? 28.765 -7.286 -11.306 1.00 58.12 86 GLN A O 1
ATOM 694 N N . ASP A 1 87 ? 28.623 -9.522 -11.084 1.00 60.53 87 ASP A N 1
ATOM 695 C CA . ASP A 1 87 ? 29.489 -9.922 -12.199 1.00 60.53 87 ASP A CA 1
ATOM 696 C C . ASP A 1 87 ? 28.820 -9.835 -13.586 1.00 60.53 87 ASP A C 1
ATOM 698 O O . ASP A 1 87 ? 29.477 -10.017 -14.611 1.00 60.53 87 ASP A O 1
ATOM 702 N N . CYS A 1 88 ? 27.513 -9.553 -13.655 1.00 73.94 88 CYS A N 1
ATOM 703 C CA . CYS A 1 88 ? 26.850 -9.245 -14.922 1.00 73.94 88 CYS A CA 1
ATOM 704 C C . CYS A 1 88 ? 27.071 -7.770 -15.278 1.00 73.94 88 CYS A C 1
ATOM 706 O O . CYS A 1 88 ? 26.400 -6.886 -14.741 1.00 73.94 88 CYS A O 1
ATOM 708 N N . THR A 1 89 ? 27.961 -7.508 -16.236 1.00 80.38 89 THR A N 1
ATOM 709 C CA . THR A 1 89 ? 28.239 -6.163 -16.778 1.00 80.38 89 THR A CA 1
ATOM 710 C C . THR A 1 89 ? 26.969 -5.432 -17.231 1.00 80.38 89 THR A C 1
ATOM 712 O O . THR A 1 89 ? 26.834 -4.229 -17.018 1.00 80.38 89 THR A O 1
ATOM 715 N N . GLU A 1 90 ? 25.985 -6.158 -17.771 1.00 83.50 90 GLU A N 1
ATOM 716 C CA . GLU A 1 90 ? 24.664 -5.621 -18.130 1.00 83.50 90 GLU A CA 1
ATOM 717 C C . GLU A 1 90 ? 23.884 -5.086 -16.916 1.00 83.50 90 GLU A C 1
ATOM 719 O O . GLU A 1 90 ? 23.231 -4.047 -16.996 1.00 83.50 90 GLU A O 1
ATOM 724 N N . MET A 1 91 ? 23.973 -5.769 -15.771 1.00 85.31 91 MET A N 1
ATOM 725 C CA . MET A 1 91 ? 23.294 -5.391 -14.528 1.00 85.31 91 MET A CA 1
ATOM 726 C C . MET A 1 91 ? 23.942 -4.151 -13.901 1.00 85.31 91 MET A C 1
ATOM 728 O O . MET A 1 91 ? 23.248 -3.278 -13.383 1.00 85.31 91 MET A O 1
ATOM 732 N N . GLU A 1 92 ? 25.272 -4.052 -13.954 1.00 86.25 92 GLU A N 1
ATOM 733 C CA . GLU A 1 92 ? 26.002 -2.858 -13.522 1.00 86.25 92 GLU A CA 1
ATOM 734 C C . GLU A 1 92 ? 25.686 -1.652 -14.410 1.00 86.25 92 GLU A C 1
ATOM 736 O O . GLU A 1 92 ? 25.353 -0.581 -13.898 1.00 86.25 92 GLU A O 1
ATOM 741 N N . TYR A 1 93 ? 25.686 -1.845 -15.731 1.00 91.31 93 TYR A N 1
ATOM 742 C CA . TYR A 1 93 ? 25.300 -0.807 -16.680 1.00 91.31 93 TYR A CA 1
ATOM 743 C C . TYR A 1 93 ? 23.862 -0.329 -16.446 1.00 91.31 93 TYR A C 1
ATOM 745 O O . TYR A 1 93 ? 23.618 0.874 -16.349 1.00 91.31 93 TYR A O 1
ATOM 753 N N . LEU A 1 94 ? 22.915 -1.257 -16.266 1.00 92.00 94 LEU A N 1
ATOM 754 C CA . LEU A 1 94 ? 21.524 -0.927 -15.964 1.00 92.00 94 LEU A CA 1
ATOM 755 C C . LEU A 1 94 ? 21.391 -0.121 -14.663 1.00 92.00 94 LEU A C 1
ATOM 757 O O . LEU A 1 94 ? 20.649 0.861 -14.640 1.00 92.00 94 LEU A O 1
ATOM 761 N N . ARG A 1 95 ? 22.121 -0.489 -13.597 1.00 90.31 95 ARG A N 1
ATOM 762 C CA . ARG A 1 95 ? 22.138 0.274 -12.334 1.00 90.31 95 ARG A CA 1
ATOM 763 C C . ARG A 1 95 ? 22.619 1.708 -12.546 1.00 90.31 95 ARG A C 1
ATOM 765 O O . ARG A 1 95 ? 21.974 2.630 -12.052 1.00 90.31 95 ARG A O 1
ATOM 772 N N . ASN A 1 96 ? 23.699 1.893 -13.303 1.00 93.00 96 ASN A N 1
ATOM 773 C CA . ASN A 1 96 ? 24.265 3.216 -13.570 1.00 93.00 96 ASN A CA 1
ATOM 774 C C . ASN A 1 96 ? 23.298 4.086 -14.384 1.00 93.00 96 ASN A C 1
ATOM 776 O O . ASN A 1 96 ? 23.005 5.213 -13.992 1.00 93.00 96 ASN A O 1
ATOM 780 N N . ILE A 1 97 ? 22.738 3.550 -15.471 1.00 95.31 97 ILE A N 1
ATOM 781 C CA . ILE A 1 97 ? 21.780 4.278 -16.316 1.00 95.31 97 ILE A CA 1
ATOM 782 C C . ILE A 1 97 ? 20.498 4.621 -15.548 1.00 95.31 97 ILE A C 1
ATOM 784 O O . ILE A 1 97 ? 19.981 5.732 -15.672 1.00 95.31 97 ILE A O 1
ATOM 788 N N . LEU A 1 98 ? 19.993 3.697 -14.727 1.00 95.00 98 LEU A N 1
ATOM 789 C CA . LEU A 1 98 ? 18.808 3.941 -13.909 1.00 95.00 98 LEU A CA 1
ATOM 790 C C . LEU A 1 98 ? 19.059 5.029 -12.860 1.00 95.00 98 LEU A C 1
ATOM 792 O O . LEU A 1 98 ? 18.207 5.896 -12.672 1.00 95.00 98 LEU A O 1
ATOM 796 N N . TYR A 1 99 ? 20.223 5.008 -12.204 1.00 95.06 99 TYR A N 1
ATOM 797 C CA . TYR A 1 99 ? 20.613 6.045 -11.252 1.00 95.06 99 TYR A CA 1
ATOM 798 C C . TYR A 1 99 ? 20.653 7.426 -11.917 1.00 95.06 99 TYR A C 1
ATOM 800 O O . TYR A 1 99 ? 20.009 8.357 -11.440 1.00 95.06 99 TYR A O 1
ATOM 808 N N . GLU A 1 100 ? 21.333 7.552 -13.058 1.00 95.56 100 GLU A N 1
ATOM 809 C CA . GLU A 1 100 ? 21.434 8.821 -13.788 1.00 95.56 100 GLU A CA 1
ATOM 810 C C . GLU A 1 100 ? 20.053 9.336 -14.239 1.00 95.56 100 GLU A C 1
ATOM 812 O O . GLU A 1 100 ? 19.768 10.531 -14.121 1.00 95.56 100 GLU A O 1
ATOM 817 N N . TYR A 1 101 ? 19.154 8.433 -14.651 1.00 95.25 101 TYR A N 1
ATOM 818 C CA . TYR A 1 101 ? 17.766 8.762 -14.988 1.00 95.25 101 TYR A CA 1
ATOM 819 C C . TYR A 1 101 ? 16.978 9.280 -13.781 1.00 95.25 101 TYR A C 1
ATOM 821 O O . TYR A 1 101 ? 16.286 10.294 -13.881 1.00 95.25 101 TYR A O 1
ATOM 829 N N . MET A 1 102 ? 17.105 8.626 -12.621 1.00 92.69 102 MET A N 1
ATOM 830 C CA . MET A 1 102 ? 16.456 9.062 -11.378 1.00 92.69 102 MET A CA 1
ATOM 831 C C . MET A 1 102 ? 16.991 10.410 -10.879 1.00 92.69 102 MET A C 1
ATOM 833 O O . MET A 1 102 ? 16.237 11.179 -10.286 1.00 92.69 102 MET A O 1
ATOM 837 N N . MET A 1 103 ? 18.258 10.718 -11.165 1.00 93.25 103 MET A N 1
ATOM 838 C CA . MET A 1 103 ? 18.871 12.024 -10.903 1.00 93.25 103 MET A CA 1
ATOM 839 C C . MET A 1 103 ? 18.474 13.101 -11.927 1.00 93.25 103 MET A C 1
ATOM 841 O O . MET A 1 103 ? 18.924 14.240 -11.819 1.00 93.25 103 MET A O 1
ATOM 845 N N . GLY A 1 104 ? 17.633 12.766 -12.913 1.00 89.50 104 GLY A N 1
ATOM 846 C CA . GLY A 1 104 ? 17.093 13.710 -13.890 1.00 89.50 104 GLY A CA 1
ATOM 847 C C . GLY A 1 104 ? 18.068 14.104 -15.000 1.00 89.50 104 GLY A C 1
ATOM 848 O O . GLY A 1 104 ? 17.839 15.104 -15.680 1.00 89.50 104 GLY A O 1
ATOM 849 N N . LYS A 1 105 ? 19.149 13.347 -15.208 1.00 90.75 105 LYS A N 1
ATOM 850 C CA . LYS A 1 105 ? 20.113 13.613 -16.281 1.00 90.75 105 LYS A CA 1
ATOM 851 C C . LYS A 1 105 ? 19.601 13.020 -17.588 1.00 90.75 105 LYS A C 1
ATOM 853 O O . LYS A 1 105 ? 19.267 11.845 -17.639 1.00 90.75 105 LYS A O 1
ATOM 858 N N . GLU A 1 106 ? 19.508 13.842 -18.631 1.00 90.69 106 GLU A N 1
ATOM 859 C CA . GLU A 1 106 ? 19.061 13.438 -19.977 1.00 90.69 106 GLU A CA 1
ATOM 860 C C . GLU A 1 106 ? 17.856 12.461 -19.987 1.00 90.69 106 GLU A C 1
ATOM 862 O O . GLU A 1 106 ? 17.895 11.418 -20.650 1.00 90.69 106 GLU A O 1
ATOM 867 N N . PRO A 1 107 ? 16.754 12.768 -19.271 1.00 90.75 107 PRO A N 1
ATOM 868 C CA . PRO A 1 107 ? 15.727 11.785 -18.923 1.00 90.75 107 PRO A CA 1
ATOM 869 C C . PRO A 1 107 ? 15.071 11.137 -20.147 1.00 90.75 107 PRO A C 1
ATOM 871 O O . PRO A 1 107 ? 14.748 9.954 -20.129 1.00 90.75 107 PRO A O 1
ATOM 874 N N . MET A 1 108 ? 14.936 11.876 -21.251 1.00 93.00 108 MET A N 1
ATOM 875 C CA . MET A 1 108 ? 14.371 11.354 -22.496 1.00 93.00 108 MET A CA 1
ATOM 876 C C . MET A 1 108 ? 15.294 10.347 -23.202 1.00 93.00 108 MET A C 1
ATOM 878 O O . MET A 1 108 ? 14.820 9.374 -23.789 1.00 93.00 108 MET A O 1
ATOM 882 N N . VAL A 1 109 ? 16.610 10.562 -23.153 1.00 94.56 109 VAL A N 1
ATOM 883 C CA . VAL A 1 109 ? 17.593 9.636 -23.733 1.00 94.56 109 VAL A CA 1
ATOM 884 C C . VAL A 1 109 ? 17.675 8.390 -22.862 1.00 94.56 109 VAL A C 1
ATOM 886 O O . VAL A 1 109 ? 17.514 7.278 -23.368 1.00 94.56 109 VAL A O 1
ATOM 889 N N . LEU A 1 110 ? 17.823 8.570 -21.547 1.00 95.69 110 LEU A N 1
ATOM 890 C CA . LEU A 1 110 ? 17.953 7.452 -20.619 1.00 95.69 110 LEU A CA 1
ATOM 891 C C . LEU A 1 110 ? 16.675 6.608 -20.535 1.00 95.69 110 LEU A C 1
ATOM 893 O O . LEU A 1 110 ? 16.779 5.387 -20.491 1.00 95.69 110 LEU A O 1
ATOM 897 N N . ALA A 1 111 ? 15.477 7.197 -20.635 1.00 95.00 111 ALA A N 1
ATOM 898 C CA . ALA A 1 111 ? 14.230 6.431 -20.726 1.00 95.00 111 ALA A CA 1
ATOM 899 C C . ALA A 1 111 ? 14.220 5.473 -21.930 1.00 95.00 111 ALA A C 1
ATOM 901 O O . ALA A 1 111 ? 13.805 4.321 -21.803 1.00 95.00 111 ALA A O 1
ATOM 902 N N . ARG A 1 112 ? 14.720 5.914 -23.093 1.00 94.38 112 ARG A N 1
ATOM 903 C CA . ARG A 1 112 ? 14.809 5.069 -24.296 1.00 94.38 112 ARG A CA 1
ATOM 904 C C . ARG A 1 112 ? 15.850 3.964 -24.139 1.00 94.38 112 ARG A C 1
ATOM 906 O O . ARG A 1 112 ? 15.583 2.831 -24.534 1.00 94.38 112 ARG A O 1
ATOM 913 N N . VAL A 1 113 ? 17.000 4.281 -23.543 1.00 95.00 113 VAL A N 1
ATOM 914 C CA . VAL A 1 113 ? 18.046 3.293 -23.234 1.00 95.00 113 VAL A CA 1
ATOM 915 C C . VAL A 1 113 ? 17.517 2.240 -22.255 1.00 95.00 113 VAL A C 1
ATOM 917 O O . VAL A 1 113 ? 17.691 1.05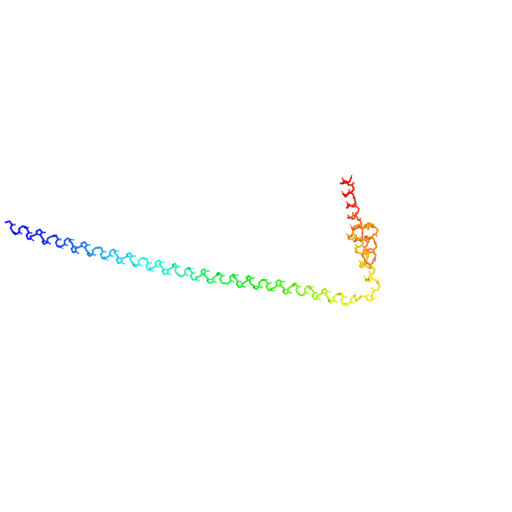1 -22.498 1.00 95.00 113 VAL A O 1
ATOM 920 N N . LEU A 1 114 ? 16.793 2.647 -21.207 1.00 95.88 114 LEU A N 1
ATOM 921 C CA . LEU A 1 114 ? 16.165 1.734 -20.246 1.00 95.88 114 LEU A CA 1
ATOM 922 C C . LEU A 1 114 ? 15.131 0.815 -20.909 1.00 95.88 114 LEU A C 1
ATOM 924 O O . LEU A 1 114 ? 15.144 -0.389 -20.658 1.00 95.88 114 LEU A O 1
ATOM 928 N N . CYS A 1 115 ? 14.279 1.346 -21.794 1.00 96.19 115 CYS A N 1
ATOM 929 C CA . CYS A 1 115 ? 13.312 0.530 -22.538 1.00 96.19 115 CYS A CA 1
ATOM 930 C C . CYS A 1 115 ? 14.012 -0.536 -23.399 1.00 96.19 115 CYS A C 1
ATOM 932 O O . CYS A 1 115 ? 13.572 -1.685 -23.431 1.00 96.19 115 CYS A O 1
ATOM 934 N N . ALA A 1 116 ? 15.123 -0.175 -24.050 1.00 94.00 116 ALA A N 1
ATOM 935 C CA . ALA A 1 116 ? 15.910 -1.102 -24.861 1.00 94.00 116 ALA A CA 1
ATOM 936 C C . ALA A 1 116 ? 16.627 -2.168 -24.012 1.00 94.00 116 ALA A C 1
ATOM 938 O O . ALA A 1 116 ? 16.598 -3.346 -24.364 1.00 94.00 116 ALA A O 1
ATOM 939 N N . LEU A 1 117 ? 17.221 -1.779 -22.876 1.00 92.19 117 LEU A N 1
ATOM 940 C CA . LEU A 1 117 ? 17.917 -2.693 -21.960 1.00 92.19 117 LEU A CA 1
ATOM 941 C C . LEU A 1 117 ? 16.980 -3.744 -21.356 1.00 92.19 117 LEU A C 1
ATOM 943 O O . LEU A 1 117 ? 17.335 -4.917 -21.274 1.00 92.19 117 LEU A O 1
ATOM 947 N N . VAL A 1 118 ? 15.775 -3.333 -20.950 1.00 91.25 118 VAL A N 1
ATOM 948 C CA . VAL A 1 118 ? 14.782 -4.222 -20.318 1.00 91.25 118 VAL A CA 1
ATOM 949 C C . VAL A 1 118 ? 13.893 -4.920 -21.359 1.00 91.25 118 VAL A C 1
ATOM 951 O O . VAL A 1 118 ? 13.078 -5.770 -21.007 1.00 91.25 118 VAL A O 1
ATOM 954 N N . LYS A 1 119 ? 14.093 -4.631 -22.654 1.00 93.50 119 LYS A N 1
ATOM 955 C CA . LYS A 1 119 ? 13.361 -5.229 -23.783 1.00 93.50 119 LYS A CA 1
ATOM 956 C C . LYS A 1 119 ? 11.846 -5.009 -23.689 1.00 93.50 119 LYS A C 1
ATOM 958 O O . LYS A 1 119 ? 11.065 -5.938 -23.885 1.00 93.50 119 LYS A O 1
ATOM 963 N N . PHE A 1 120 ? 11.433 -3.785 -23.371 1.00 95.38 120 PHE A N 1
ATOM 964 C CA . PHE A 1 120 ? 10.021 -3.403 -23.414 1.00 95.38 120 PHE A CA 1
ATOM 965 C C . PHE A 1 120 ? 9.469 -3.478 -24.835 1.00 95.38 120 PHE A C 1
ATOM 967 O O . PHE A 1 120 ? 10.185 -3.235 -25.808 1.00 95.38 120 PHE A O 1
ATOM 974 N N . ASP A 1 121 ? 8.180 -3.794 -24.951 1.00 95.81 121 ASP A N 1
ATOM 975 C CA . ASP A 1 121 ? 7.514 -3.781 -26.249 1.00 95.81 121 ASP A CA 1
ATOM 976 C C . ASP A 1 121 ? 7.322 -2.347 -26.773 1.00 95.81 121 ASP A C 1
ATOM 978 O O . ASP A 1 121 ? 7.504 -1.346 -26.066 1.00 95.81 121 ASP A O 1
ATOM 982 N N . GLU A 1 122 ? 6.975 -2.228 -28.053 1.00 94.00 122 GLU A N 1
ATOM 983 C CA . GLU A 1 122 ? 6.839 -0.927 -28.711 1.00 94.00 122 GLU A CA 1
ATOM 984 C C . GLU A 1 122 ? 5.723 -0.063 -28.112 1.00 94.00 122 GLU A C 1
ATOM 986 O O . GLU A 1 122 ? 5.842 1.165 -28.109 1.00 94.00 122 GLU A O 1
ATOM 991 N N . ASN A 1 123 ? 4.653 -0.671 -27.587 1.00 95.31 123 ASN A N 1
ATOM 992 C CA . ASN A 1 123 ? 3.556 0.070 -26.969 1.00 95.31 123 ASN A CA 1
ATOM 993 C C . ASN A 1 123 ? 3.986 0.602 -25.599 1.00 95.31 123 ASN A C 1
ATOM 995 O O . ASN A 1 123 ? 3.862 1.800 -25.352 1.00 95.31 123 ASN A O 1
ATOM 999 N N . GLN A 1 124 ? 4.603 -0.245 -24.768 1.00 95.00 124 GLN A N 1
ATOM 1000 C CA . GLN A 1 124 ? 5.194 0.159 -23.486 1.00 95.00 124 GLN A CA 1
ATOM 1001 C C . GLN A 1 124 ? 6.217 1.286 -23.659 1.00 95.00 124 GLN A C 1
ATOM 1003 O O . GLN A 1 124 ? 6.177 2.294 -22.950 1.00 95.00 124 GLN A O 1
ATOM 1008 N N . THR A 1 125 ? 7.112 1.145 -24.639 1.00 95.81 125 THR A N 1
ATOM 1009 C CA . THR A 1 125 ? 8.138 2.151 -24.939 1.00 95.81 125 THR A CA 1
ATOM 1010 C C . THR A 1 125 ? 7.504 3.479 -25.356 1.00 95.81 125 THR A C 1
ATOM 1012 O O . THR A 1 125 ? 7.929 4.543 -24.899 1.00 95.81 125 THR A O 1
ATOM 1015 N N . ARG A 1 126 ? 6.463 3.440 -26.199 1.00 95.81 126 ARG A N 1
ATOM 1016 C CA . ARG A 1 126 ? 5.744 4.636 -26.658 1.00 95.81 126 ARG A CA 1
ATOM 1017 C C . ARG A 1 126 ? 5.064 5.367 -25.502 1.00 95.81 126 ARG A C 1
ATOM 1019 O O . ARG A 1 126 ? 5.197 6.589 -25.412 1.00 95.81 126 ARG A O 1
ATOM 1026 N N . ASP A 1 127 ? 4.403 4.634 -24.613 1.00 96.75 127 ASP A N 1
ATOM 1027 C CA . ASP A 1 127 ? 3.701 5.199 -23.458 1.00 96.75 127 ASP A CA 1
ATOM 1028 C C . ASP A 1 127 ? 4.672 5.863 -22.473 1.00 96.75 127 ASP A C 1
ATOM 1030 O O . ASP A 1 127 ? 4.434 6.982 -22.008 1.00 96.75 127 ASP A O 1
ATOM 1034 N N . ILE A 1 128 ? 5.810 5.217 -22.204 1.00 94.75 128 ILE A N 1
ATOM 1035 C CA . ILE A 1 128 ? 6.859 5.759 -21.330 1.00 94.75 128 ILE A CA 1
ATOM 1036 C C . ILE A 1 128 ? 7.455 7.035 -21.924 1.00 94.75 128 ILE A C 1
ATOM 1038 O O . ILE A 1 128 ? 7.555 8.048 -21.231 1.00 94.75 128 ILE A O 1
ATOM 1042 N N . VAL A 1 129 ? 7.797 7.025 -23.216 1.00 93.56 129 VAL A N 1
ATOM 1043 C CA . VAL A 1 129 ? 8.336 8.204 -23.910 1.00 93.56 129 VAL A CA 1
ATOM 1044 C C . VAL A 1 129 ? 7.322 9.349 -23.923 1.00 93.56 129 VAL A C 1
ATOM 1046 O O . VAL A 1 129 ? 7.698 10.502 -23.719 1.00 93.56 129 VAL A O 1
ATOM 1049 N N . LEU A 1 130 ? 6.034 9.065 -24.135 1.00 94.38 130 LEU A N 1
ATOM 1050 C CA . LEU A 1 130 ? 4.989 10.087 -24.092 1.00 94.38 130 LEU A CA 1
ATOM 1051 C C . LEU A 1 130 ? 4.890 10.727 -22.702 1.00 94.38 130 LEU A C 1
ATOM 1053 O O . LEU A 1 130 ? 4.842 11.954 -22.589 1.00 94.38 130 LEU A O 1
ATOM 1057 N N . LYS A 1 131 ? 4.921 9.909 -21.647 1.00 93.12 131 LYS A N 1
ATOM 1058 C CA . LYS A 1 131 ? 4.869 10.385 -20.261 1.00 93.12 131 LYS A CA 1
ATOM 1059 C C . LYS A 1 131 ? 6.102 11.206 -19.889 1.00 93.12 131 LYS A C 1
ATOM 1061 O O . LYS A 1 131 ? 5.978 12.226 -19.213 1.00 93.12 131 LYS A O 1
ATOM 1066 N N . GLU A 1 132 ? 7.278 10.822 -20.380 1.00 91.69 132 GLU A N 1
ATOM 1067 C CA . GLU A 1 132 ? 8.503 11.581 -20.134 1.00 91.69 132 GLU A CA 1
ATOM 1068 C C . GLU A 1 132 ? 8.503 12.928 -20.873 1.00 91.69 132 GLU A C 1
ATOM 1070 O O . GLU A 1 132 ? 8.916 13.939 -20.306 1.00 91.69 132 GLU A O 1
ATOM 1075 N N . LYS A 1 133 ? 7.931 12.997 -22.088 1.00 89.31 133 LYS A N 1
ATOM 1076 C CA . LYS A 1 133 ? 7.716 14.274 -22.797 1.00 89.31 133 LYS A CA 1
ATOM 1077 C C . LYS A 1 133 ? 6.815 15.215 -22.002 1.00 89.31 133 LYS A C 1
ATOM 1079 O O . LYS A 1 133 ? 7.136 16.391 -21.866 1.00 89.31 133 LYS A O 1
ATOM 1084 N N . GLN A 1 134 ? 5.717 14.696 -21.452 1.00 89.31 134 GLN A N 1
ATOM 1085 C CA . GLN A 1 134 ? 4.787 15.489 -20.643 1.00 89.31 134 GLN A CA 1
ATOM 1086 C C . GLN A 1 134 ? 5.462 16.055 -19.387 1.00 89.31 134 GLN A C 1
ATOM 1088 O O . GLN A 1 134 ? 5.239 17.214 -19.048 1.00 89.31 134 GLN A O 1
ATOM 1093 N N . LYS A 1 135 ? 6.334 15.281 -18.727 1.00 83.44 135 LYS A N 1
ATOM 1094 C CA . LYS A 1 135 ? 7.087 15.751 -17.552 1.00 83.44 135 LYS A CA 1
ATOM 1095 C C . LYS A 1 135 ? 8.011 16.920 -17.900 1.00 83.44 135 LYS A C 1
ATOM 1097 O O . LYS A 1 135 ? 8.028 17.898 -17.161 1.00 83.44 135 LYS A O 1
ATOM 1102 N N . VAL A 1 136 ? 8.704 16.873 -19.041 1.00 70.38 136 VAL A N 1
ATOM 1103 C CA . VAL A 1 136 ? 9.531 17.998 -19.522 1.00 70.38 136 VAL A CA 1
ATOM 1104 C C . VAL A 1 136 ? 8.684 19.249 -19.764 1.00 70.38 136 VAL A C 1
ATOM 1106 O O . VAL A 1 136 ? 9.080 20.341 -19.366 1.00 70.38 136 VAL A O 1
ATOM 1109 N N . THR A 1 137 ? 7.498 19.104 -20.363 1.00 62.84 137 THR A N 1
ATOM 1110 C CA . THR A 1 137 ? 6.591 20.236 -20.610 1.00 62.84 137 THR A CA 1
ATOM 1111 C C . THR A 1 137 ? 6.099 20.884 -19.317 1.00 62.84 137 THR A C 1
ATOM 1113 O O . THR A 1 137 ? 6.010 22.103 -19.257 1.00 62.84 137 THR A O 1
ATOM 1116 N N . VAL A 1 138 ? 5.814 20.096 -18.277 1.00 60.66 138 VAL A N 1
ATOM 1117 C CA . VAL A 1 138 ? 5.353 20.625 -16.983 1.00 60.66 138 VAL A CA 1
ATOM 1118 C C . VAL A 1 138 ? 6.498 21.296 -16.219 1.00 60.66 138 VAL A C 1
ATOM 1120 O O . VAL A 1 138 ? 6.322 22.400 -15.720 1.00 60.66 138 VAL A O 1
ATOM 1123 N N . PHE A 1 139 ? 7.692 20.697 -16.167 1.00 56.34 139 PHE A N 1
ATOM 1124 C CA . PHE A 1 139 ? 8.843 21.306 -15.483 1.00 56.34 139 PHE A CA 1
ATOM 1125 C C . PHE A 1 139 ? 9.403 22.540 -16.208 1.00 56.34 139 PHE A C 1
ATOM 1127 O O . PHE A 1 139 ? 9.889 23.453 -15.549 1.00 56.34 139 PHE A O 1
ATOM 1134 N N . GLY A 1 140 ? 9.280 22.615 -17.537 1.00 55.34 140 GLY A N 1
ATOM 1135 C CA . GLY A 1 140 ? 9.635 23.805 -18.317 1.00 55.34 140 GLY A CA 1
ATOM 1136 C C . GLY A 1 140 ? 8.655 24.979 -18.185 1.00 55.34 140 GLY A C 1
ATOM 1137 O O . GLY A 1 140 ? 8.953 26.049 -18.694 1.00 55.34 140 GLY A O 1
ATOM 1138 N N . GLN A 1 141 ? 7.498 24.795 -17.534 1.00 48.38 141 GLN A N 1
ATOM 1139 C CA . GLN A 1 141 ? 6.530 25.866 -17.242 1.00 48.38 141 GLN A CA 1
ATOM 1140 C C . GLN A 1 141 ? 6.732 26.511 -15.859 1.00 48.38 141 GLN A C 1
ATOM 1142 O O . GLN A 1 141 ? 6.115 27.534 -15.573 1.00 48.38 141 GLN A O 1
ATOM 1147 N N . PHE A 1 142 ? 7.561 25.914 -14.997 1.00 47.06 142 PHE A N 1
ATOM 1148 C CA . PHE A 1 142 ? 7.859 26.409 -13.645 1.00 47.06 142 PHE A CA 1
ATOM 1149 C C . PHE A 1 142 ? 9.264 27.037 -13.517 1.00 47.06 142 PHE A C 1
ATOM 1151 O O . PHE A 1 142 ? 9.695 27.333 -12.402 1.00 47.06 142 PHE A O 1
ATOM 1158 N 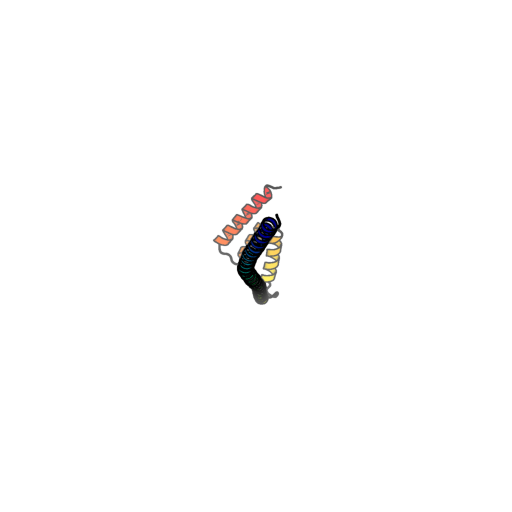N . LEU A 1 143 ? 9.960 27.241 -14.642 1.00 41.16 143 LEU A N 1
ATOM 1159 C CA . LEU A 1 143 ? 11.190 28.031 -14.800 1.00 41.16 143 LEU A CA 1
ATOM 1160 C C . LEU A 1 143 ? 10.893 29.224 -15.712 1.00 41.16 143 LEU A C 1
ATOM 1162 O O . LEU A 1 143 ? 11.446 30.310 -15.435 1.00 41.16 143 LEU A O 1
#